Protein AF-A0A1D5RM84-F1 (afdb_monomer_lite)

Radius of gyration: 29.1 Å; chains: 1; bounding box: 31×74×91 Å

Structure (mmCIF, N/CA/C/O backbone):
data_AF-A0A1D5RM84-F1
#
_entry.id   AF-A0A1D5RM84-F1
#
loop_
_atom_site.group_PDB
_atom_site.id
_atom_site.type_symbol
_atom_site.label_atom_id
_atom_site.label_alt_id
_atom_site.label_comp_id
_atom_site.label_asym_id
_atom_site.label_entity_id
_atom_site.label_seq_id
_atom_site.pdbx_PDB_ins_code
_atom_site.Cartn_x
_atom_site.Cartn_y
_atom_site.Cartn_z
_atom_site.occupancy
_atom_site.B_iso_or_equiv
_atom_site.auth_seq_id
_atom_site.auth_comp_id
_atom_site.auth_asym_id
_atom_site.auth_atom_id
_atom_site.pdbx_PDB_model_num
ATOM 1 N N . MET A 1 1 ? -16.532 11.881 -11.257 1.00 38.19 1 MET A N 1
ATOM 2 C CA . MET A 1 1 ? -15.900 13.173 -10.901 1.00 38.19 1 MET A CA 1
ATOM 3 C C . MET A 1 1 ? -14.948 12.870 -9.754 1.00 38.19 1 MET A C 1
ATOM 5 O O . MET A 1 1 ? -15.367 12.900 -8.611 1.00 38.19 1 MET A O 1
ATOM 9 N N . ASP A 1 2 ? -13.699 12.511 -10.060 1.00 49.72 2 ASP A N 1
ATOM 10 C CA . ASP A 1 2 ? -12.721 11.986 -9.082 1.00 49.72 2 ASP A CA 1
ATOM 11 C C . ASP A 1 2 ? -11.595 12.985 -8.757 1.00 49.72 2 ASP A C 1
ATOM 13 O O . ASP A 1 2 ? -10.610 12.645 -8.110 1.00 49.72 2 ASP A O 1
ATOM 17 N N . PHE A 1 3 ? -11.736 14.231 -9.219 1.00 49.56 3 PHE A N 1
ATOM 18 C CA . PHE A 1 3 ? -10.686 15.253 -9.198 1.00 49.56 3 PHE A CA 1
ATOM 19 C C . PHE A 1 3 ? -10.450 15.890 -7.814 1.00 49.56 3 PHE A C 1
ATOM 21 O O . PHE A 1 3 ? -9.439 16.556 -7.621 1.00 49.56 3 PHE A O 1
ATOM 28 N N . LEU A 1 4 ? -11.347 15.683 -6.840 1.00 54.59 4 LEU A N 1
ATOM 29 C CA . LEU A 1 4 ? -11.238 16.289 -5.501 1.00 54.59 4 LEU A CA 1
ATOM 30 C C . LEU A 1 4 ? -10.645 15.373 -4.427 1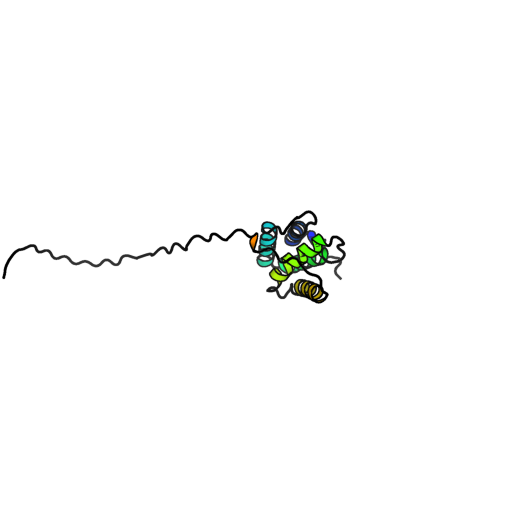.00 54.59 4 LEU A C 1
ATOM 32 O O . LEU A 1 4 ? -10.339 15.851 -3.338 1.00 54.59 4 LEU A O 1
ATOM 36 N N . LEU A 1 5 ? -10.450 14.080 -4.700 1.00 64.81 5 LEU A N 1
ATOM 37 C CA . LEU A 1 5 ? -9.702 13.248 -3.764 1.00 64.81 5 LEU A CA 1
ATOM 38 C C . LEU A 1 5 ? -8.214 13.494 -4.011 1.00 64.81 5 LEU A C 1
ATOM 40 O O . LEU A 1 5 ? -7.690 13.073 -5.043 1.00 64.81 5 LEU A O 1
ATOM 44 N N . GLY A 1 6 ? -7.565 14.197 -3.081 1.00 81.88 6 GLY A N 1
ATOM 45 C CA . GLY A 1 6 ? -6.138 14.522 -3.111 1.00 81.88 6 GLY A CA 1
ATOM 46 C C . GLY A 1 6 ? -5.217 13.310 -3.307 1.00 81.88 6 GLY A C 1
ATOM 47 O O . GLY A 1 6 ? -5.656 12.171 -3.493 1.00 81.88 6 GLY A O 1
ATOM 48 N N . ASN A 1 7 ? -3.904 13.557 -3.299 1.00 89.69 7 ASN A N 1
ATOM 49 C CA . ASN A 1 7 ? -2.906 12.511 -3.526 1.00 89.69 7 ASN A CA 1
ATOM 50 C C . ASN A 1 7 ? -3.176 11.285 -2.617 1.00 89.69 7 ASN A C 1
ATOM 52 O O . ASN A 1 7 ? -3.165 11.445 -1.400 1.00 89.69 7 ASN A O 1
ATOM 56 N N . PRO A 1 8 ? -3.385 10.070 -3.168 1.00 91.12 8 PRO A N 1
ATOM 57 C CA . PRO A 1 8 ? -3.634 8.866 -2.371 1.00 91.12 8 PRO A CA 1
ATOM 58 C C . PRO A 1 8 ? -2.559 8.543 -1.329 1.00 91.12 8 PRO A C 1
ATOM 60 O O . PRO A 1 8 ? -2.869 7.914 -0.329 1.00 91.12 8 PRO A O 1
ATOM 63 N N . PHE A 1 9 ? -1.318 8.999 -1.527 1.00 94.12 9 PHE A N 1
ATOM 64 C CA . PHE A 1 9 ? -0.244 8.855 -0.538 1.00 94.12 9 PHE A CA 1
ATOM 65 C C . PHE A 1 9 ? -0.233 9.953 0.536 1.00 94.12 9 PHE A C 1
ATOM 67 O O . PHE A 1 9 ? 0.655 9.977 1.372 1.00 94.12 9 PHE A O 1
ATOM 74 N N . SER A 1 10 ? -1.201 10.873 0.545 1.00 94.06 10 SER A N 1
ATOM 75 C CA . SER A 1 10 ? -1.324 11.888 1.598 1.00 94.06 10 SER A CA 1
ATOM 76 C C . SER A 1 10 ? -2.146 11.420 2.801 1.00 94.06 10 SER A C 1
ATOM 78 O O . SER A 1 10 ? -2.001 12.011 3.870 1.00 94.06 10 SER A O 1
ATOM 80 N N . SER A 1 11 ? -2.971 10.375 2.665 1.00 94.56 11 SER A N 1
ATOM 81 C CA . SER A 1 11 ? -3.710 9.801 3.798 1.00 94.56 11 SER A CA 1
ATOM 82 C C . SER A 1 11 ? -2.763 9.098 4.784 1.00 94.56 11 SER A C 1
ATOM 84 O O . SER A 1 11 ? -1.669 8.687 4.383 1.00 94.56 11 SER A O 1
ATOM 86 N N . PRO A 1 12 ? -3.153 8.916 6.062 1.00 94.62 12 PRO A N 1
ATOM 87 C CA . PRO A 1 12 ? -2.319 8.222 7.046 1.00 94.62 12 PRO A CA 1
ATOM 88 C C . PRO A 1 12 ? -1.891 6.824 6.581 1.00 94.62 12 PRO A C 1
ATOM 90 O O . PRO A 1 12 ? -0.701 6.511 6.573 1.00 94.62 12 PRO A O 1
ATOM 93 N N . VAL A 1 13 ? -2.842 6.014 6.102 1.00 94.50 13 VAL A N 1
ATOM 94 C CA . VAL A 1 13 ? -2.559 4.674 5.566 1.00 94.50 13 VAL A CA 1
ATOM 95 C C . VAL A 1 13 ? -1.766 4.735 4.257 1.00 94.50 13 VAL A C 1
ATOM 97 O O . VAL A 1 13 ? -0.866 3.929 4.035 1.00 94.50 13 VAL A O 1
ATOM 100 N N . GLY A 1 14 ? -2.032 5.733 3.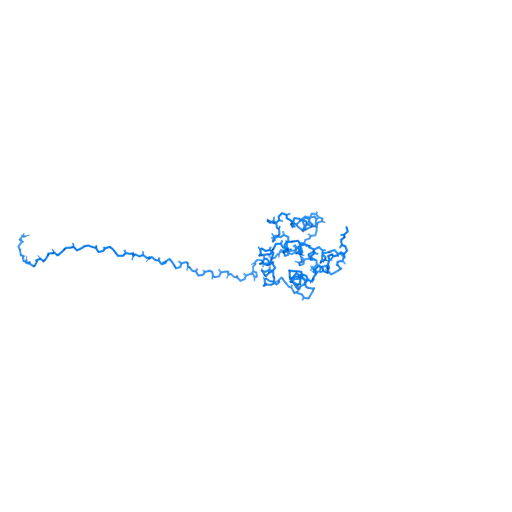410 1.00 94.50 14 GLY A N 1
ATOM 101 C CA . GLY A 1 14 ? -1.350 5.916 2.133 1.00 94.50 14 GLY A CA 1
ATOM 102 C C . GLY A 1 14 ? 0.138 6.215 2.288 1.00 94.50 14 GLY A C 1
ATOM 103 O O . GLY A 1 14 ? 0.945 5.643 1.560 1.00 94.50 14 GLY A O 1
ATOM 104 N N . GLN A 1 15 ? 0.516 7.040 3.269 1.00 95.81 15 GLN A N 1
ATOM 105 C CA . GLN A 1 15 ? 1.923 7.319 3.587 1.00 95.81 15 GLN A CA 1
ATOM 106 C C . GLN A 1 15 ? 2.663 6.062 4.058 1.00 95.81 15 GLN A C 1
ATOM 108 O O . GLN A 1 15 ? 3.843 5.875 3.758 1.00 95.81 15 GLN A O 1
ATOM 113 N N . ARG A 1 16 ? 1.982 5.192 4.813 1.00 95.44 16 ARG A N 1
ATOM 114 C CA . ARG A 1 16 ? 2.558 3.925 5.276 1.00 95.44 16 ARG A CA 1
ATOM 115 C C . ARG A 1 16 ? 2.713 2.934 4.134 1.00 95.44 16 ARG A C 1
ATOM 117 O O . ARG A 1 16 ? 3.787 2.363 3.998 1.00 95.44 16 ARG A O 1
ATOM 124 N N . ILE A 1 17 ? 1.710 2.819 3.263 1.00 93.88 17 ILE A N 1
ATOM 125 C CA . ILE A 1 17 ? 1.784 2.006 2.042 1.00 93.88 17 ILE A CA 1
ATOM 126 C C . ILE A 1 17 ? 2.916 2.488 1.137 1.00 93.88 17 ILE A C 1
ATOM 128 O O . ILE A 1 17 ? 3.657 1.662 0.611 1.00 93.88 17 ILE A O 1
ATOM 132 N N . GLU A 1 18 ? 3.084 3.805 0.968 1.00 94.19 18 GLU A N 1
ATOM 133 C CA . GLU A 1 18 ? 4.160 4.364 0.147 1.00 94.19 18 GLU A CA 1
ATOM 134 C C . GLU A 1 18 ? 5.532 3.882 0.638 1.00 94.19 18 GLU A C 1
ATOM 136 O O . GLU A 1 18 ? 6.320 3.395 -0.170 1.00 94.19 18 GLU A O 1
ATOM 141 N N . LYS A 1 19 ? 5.765 3.918 1.956 1.00 94.50 19 LYS A N 1
ATOM 142 C CA . LYS A 1 19 ? 7.005 3.443 2.589 1.00 94.50 19 LYS A CA 1
ATOM 143 C C . LYS A 1 19 ? 7.161 1.923 2.541 1.00 94.50 19 LYS A C 1
ATOM 145 O O . LYS A 1 19 ? 8.234 1.447 2.205 1.00 94.50 19 LYS A O 1
ATOM 150 N N . ALA A 1 20 ? 6.101 1.169 2.839 1.00 90.94 20 ALA A N 1
ATOM 151 C CA . ALA A 1 20 ? 6.117 -0.299 2.884 1.00 90.94 20 ALA A CA 1
ATOM 152 C C . ALA A 1 20 ? 6.341 -0.948 1.508 1.00 90.94 20 ALA A C 1
ATOM 154 O O . ALA A 1 20 ? 6.639 -2.132 1.404 1.00 90.94 20 ALA A O 1
ATOM 155 N N . THR A 1 21 ? 6.171 -0.168 0.441 1.00 90.75 21 THR A N 1
ATOM 156 C CA . THR A 1 21 ? 6.340 -0.603 -0.950 1.00 90.75 21 THR A CA 1
ATOM 157 C C . THR A 1 21 ? 7.412 0.214 -1.667 1.00 90.75 21 THR A C 1
ATOM 159 O O . THR A 1 21 ? 7.370 0.343 -2.889 1.00 90.75 21 THR A O 1
ATOM 162 N N . ASP A 1 22 ? 8.342 0.813 -0.920 1.00 91.00 22 ASP A N 1
ATOM 163 C CA . ASP A 1 22 ? 9.453 1.571 -1.486 1.00 91.00 22 ASP A CA 1
ATOM 164 C C . ASP A 1 22 ? 10.419 0.653 -2.250 1.00 91.00 22 ASP A C 1
ATOM 166 O O . ASP A 1 22 ? 10.761 -0.444 -1.804 1.00 91.00 22 ASP A O 1
ATOM 170 N N . GLY A 1 23 ? 10.877 1.108 -3.417 1.00 87.06 23 GLY A N 1
ATOM 171 C CA . GLY A 1 23 ? 11.708 0.305 -4.312 1.00 87.06 23 GLY A CA 1
ATOM 172 C C . GLY A 1 23 ? 13.110 -0.001 -3.779 1.00 87.06 23 GLY A C 1
ATOM 173 O O . GLY A 1 23 ? 13.804 -0.823 -4.373 1.00 87.06 23 GLY A O 1
ATOM 174 N N . SER A 1 24 ? 13.542 0.651 -2.697 1.00 88.75 24 SER A N 1
ATOM 175 C CA . SER A 1 24 ? 14.825 0.388 -2.036 1.00 88.75 24 SER A CA 1
ATOM 176 C C . SER A 1 24 ? 14.761 -0.716 -0.977 1.00 88.75 24 SER A C 1
ATOM 178 O O . SER A 1 24 ? 15.812 -1.173 -0.519 1.00 88.75 24 SER A O 1
ATOM 180 N N . LEU A 1 25 ? 13.561 -1.173 -0.600 1.00 83.69 25 LEU A N 1
ATOM 181 C CA . LEU A 1 25 ? 13.394 -2.263 0.357 1.00 83.69 25 LEU A CA 1
ATOM 182 C C . LEU A 1 25 ? 13.918 -3.575 -0.227 1.00 83.69 25 LEU A C 1
ATOM 184 O O . LEU A 1 25 ? 13.588 -3.941 -1.351 1.00 83.69 25 LEU A O 1
ATOM 188 N N . GLN A 1 26 ? 14.712 -4.316 0.544 1.00 81.38 26 GLN A N 1
ATOM 189 C CA . GLN A 1 26 ? 15.159 -5.652 0.133 1.00 81.38 26 GLN A CA 1
ATOM 190 C C . GLN A 1 26 ? 14.068 -6.710 0.334 1.00 81.38 26 GLN A C 1
ATOM 192 O O . GLN A 1 26 ? 14.018 -7.690 -0.405 1.00 81.38 26 GLN A O 1
ATOM 197 N N . SER A 1 27 ? 13.201 -6.502 1.323 1.00 78.75 27 SER A N 1
ATOM 198 C CA . SER A 1 27 ? 12.126 -7.406 1.722 1.00 78.75 27 SER A CA 1
ATOM 199 C C . SER A 1 27 ? 10.995 -6.628 2.404 1.00 78.75 27 SER A C 1
ATOM 201 O O . SER A 1 27 ? 11.076 -5.412 2.581 1.00 78.75 27 SER A O 1
ATOM 203 N N . GLU A 1 28 ? 9.923 -7.331 2.753 1.00 81.44 28 GLU A N 1
ATOM 204 C CA . GLU A 1 28 ? 8.731 -6.780 3.398 1.00 81.44 28 GLU A CA 1
ATOM 205 C C . GLU A 1 28 ? 9.055 -6.182 4.779 1.00 81.44 28 GLU A C 1
ATOM 207 O O . GLU A 1 28 ? 9.681 -6.825 5.626 1.00 81.44 28 GLU A O 1
ATOM 212 N N . ASP A 1 29 ? 8.587 -4.957 5.034 1.00 85.88 29 ASP A N 1
ATOM 213 C CA . ASP A 1 29 ? 8.654 -4.343 6.361 1.00 85.88 29 ASP A CA 1
ATOM 214 C C . ASP A 1 29 ? 7.403 -4.721 7.165 1.00 85.88 29 ASP A C 1
ATOM 216 O O . ASP A 1 29 ? 6.345 -4.095 7.061 1.00 85.88 29 ASP A O 1
ATOM 220 N N . TRP A 1 30 ? 7.527 -5.765 7.987 1.00 86.56 30 TRP A N 1
ATOM 221 C CA . TRP A 1 30 ? 6.433 -6.246 8.830 1.00 86.56 30 TRP A CA 1
ATOM 222 C C . TRP A 1 30 ? 5.934 -5.208 9.832 1.00 86.56 30 TRP A C 1
ATOM 224 O O . TRP A 1 30 ? 4.749 -5.211 10.152 1.00 86.56 30 TRP A O 1
ATOM 234 N N . ALA A 1 31 ? 6.790 -4.304 10.311 1.00 89.19 31 ALA A N 1
ATOM 235 C CA . ALA A 1 31 ? 6.359 -3.272 11.246 1.00 89.19 31 ALA A CA 1
ATOM 236 C C . ALA A 1 31 ? 5.431 -2.269 10.549 1.00 89.19 31 ALA A C 1
ATOM 238 O O . ALA A 1 31 ? 4.358 -1.959 11.068 1.00 89.19 31 ALA A O 1
ATOM 239 N N . LEU A 1 32 ? 5.797 -1.820 9.343 1.00 90.81 32 LEU A N 1
ATOM 240 C CA . LEU A 1 32 ? 4.923 -0.970 8.532 1.00 90.81 32 LEU A CA 1
ATOM 241 C C . LEU A 1 32 ? 3.651 -1.704 8.099 1.00 90.81 32 LEU A C 1
ATOM 243 O O . LEU A 1 32 ? 2.574 -1.108 8.129 1.00 90.81 32 LEU A O 1
ATOM 247 N N . ASN A 1 33 ? 3.758 -2.982 7.731 1.00 88.38 33 ASN A N 1
ATOM 248 C CA . ASN A 1 33 ? 2.604 -3.776 7.320 1.00 88.38 33 ASN A CA 1
ATOM 249 C C . ASN A 1 33 ? 1.587 -3.940 8.460 1.00 88.38 33 ASN A C 1
ATOM 251 O O . ASN A 1 33 ? 0.390 -3.772 8.230 1.00 88.38 33 ASN A O 1
ATOM 255 N N . MET A 1 34 ? 2.049 -4.198 9.688 1.00 90.25 34 MET A N 1
ATOM 256 C CA . MET A 1 34 ? 1.175 -4.281 10.863 1.00 90.25 34 MET A CA 1
ATOM 257 C C . MET A 1 34 ? 0.495 -2.945 11.162 1.00 90.25 34 MET A C 1
ATOM 259 O O . MET A 1 34 ? -0.714 -2.914 11.364 1.00 90.25 34 MET A O 1
ATOM 263 N N . GLU A 1 35 ? 1.228 -1.834 11.088 1.00 92.12 35 GLU A N 1
ATOM 264 C CA . GLU A 1 35 ? 0.633 -0.515 11.314 1.00 92.12 35 GLU A CA 1
ATOM 265 C C . GLU A 1 35 ? -0.441 -0.170 10.269 1.00 92.12 35 GLU A C 1
ATOM 267 O O . GLU A 1 35 ? -1.463 0.435 10.585 1.00 92.12 35 GLU A O 1
ATOM 272 N N . ILE A 1 36 ? -0.246 -0.567 9.010 1.00 92.06 36 ILE A N 1
ATOM 273 C CA . ILE A 1 36 ? -1.267 -0.394 7.971 1.00 92.06 36 ILE A CA 1
ATOM 274 C C . ILE A 1 36 ? -2.521 -1.206 8.308 1.00 92.06 36 ILE A C 1
ATOM 276 O O . ILE A 1 36 ? -3.623 -0.676 8.172 1.00 92.06 36 ILE A O 1
ATOM 280 N N . CYS A 1 37 ? -2.373 -2.455 8.761 1.00 89.12 37 CYS A N 1
ATOM 281 C CA . CYS A 1 37 ? -3.501 -3.271 9.210 1.00 89.12 37 CYS A CA 1
ATOM 282 C C . CYS A 1 37 ? -4.255 -2.604 10.366 1.00 89.12 37 CYS A C 1
ATOM 284 O O . CYS A 1 37 ? -5.484 -2.560 10.331 1.00 89.12 37 CYS A O 1
ATOM 286 N N . ASP A 1 38 ? -3.541 -2.041 11.340 1.00 91.12 38 ASP A N 1
ATOM 287 C CA . ASP A 1 38 ? -4.151 -1.318 12.459 1.00 91.12 38 ASP A CA 1
ATOM 288 C C . ASP A 1 38 ? -4.951 -0.110 11.949 1.00 91.12 38 ASP A C 1
ATOM 290 O O . ASP A 1 38 ? -6.139 0.008 12.239 1.00 91.12 38 ASP A O 1
ATOM 294 N N . ILE A 1 39 ? -4.373 0.724 11.074 1.00 92.25 39 ILE A N 1
ATOM 295 C CA . ILE A 1 39 ? -5.081 1.887 10.509 1.00 92.25 39 ILE A CA 1
ATOM 296 C C . ILE A 1 39 ? -6.327 1.461 9.715 1.00 92.25 39 ILE A C 1
ATOM 298 O O . ILE A 1 39 ? -7.371 2.109 9.811 1.00 92.25 39 ILE A O 1
ATOM 302 N N . ILE A 1 40 ? -6.238 0.389 8.923 1.00 89.62 40 ILE A N 1
ATOM 303 C CA . ILE A 1 40 ? -7.371 -0.128 8.138 1.00 89.62 40 ILE A CA 1
ATOM 304 C C . ILE A 1 40 ? -8.494 -0.624 9.051 1.00 89.62 40 ILE A C 1
ATOM 306 O O . ILE A 1 40 ? -9.662 -0.406 8.738 1.00 89.62 40 ILE A O 1
ATOM 310 N N . ASN A 1 41 ? -8.155 -1.277 10.161 1.00 88.19 41 ASN A N 1
ATOM 311 C CA . ASN A 1 41 ? -9.135 -1.857 11.076 1.00 88.19 41 ASN A CA 1
ATOM 312 C C . ASN A 1 41 ? -9.714 -0.837 12.070 1.00 88.19 41 ASN A C 1
ATOM 314 O O . ASN A 1 41 ? -10.844 -1.008 12.525 1.00 88.19 41 ASN A O 1
ATOM 318 N N . GLU A 1 42 ? -8.965 0.211 12.418 1.00 92.06 42 GLU A N 1
ATOM 319 C CA . GLU A 1 42 ? -9.366 1.210 13.418 1.00 92.06 42 GLU A CA 1
ATOM 320 C C . GLU A 1 42 ? -10.095 2.421 12.825 1.00 92.06 42 GLU A C 1
ATOM 322 O O . GLU A 1 42 ? -10.786 3.140 13.551 1.00 92.06 42 GLU A O 1
ATOM 327 N N . THR A 1 43 ? -9.953 2.675 11.521 1.00 89.81 43 THR A N 1
ATOM 328 C CA . THR A 1 43 ? -10.511 3.874 10.882 1.00 89.81 43 THR A CA 1
ATOM 329 C C . THR A 1 43 ? -11.552 3.536 9.820 1.00 89.81 43 THR A C 1
ATOM 331 O O . THR A 1 43 ? -11.369 2.636 9.007 1.00 89.81 43 THR A O 1
ATOM 334 N N . GLU A 1 44 ? -12.641 4.309 9.780 1.00 89.31 44 GLU A N 1
ATOM 335 C CA . GLU A 1 44 ? -13.729 4.109 8.809 1.00 89.31 44 GLU A CA 1
ATOM 336 C C . GLU A 1 44 ? -13.275 4.336 7.355 1.00 89.31 44 GLU A C 1
ATOM 338 O O . GLU A 1 44 ? -13.686 3.617 6.444 1.00 89.31 44 GLU A O 1
ATOM 343 N N . GLU A 1 45 ? -12.388 5.309 7.127 1.00 90.12 45 GLU A N 1
ATOM 344 C CA . GLU A 1 45 ? -11.855 5.619 5.791 1.00 90.12 45 GLU A CA 1
ATOM 345 C C . GLU A 1 45 ? -10.626 4.773 5.414 1.00 90.12 45 GLU A C 1
ATOM 347 O O . GLU A 1 45 ? -10.239 4.733 4.243 1.00 90.12 45 GLU A O 1
ATOM 352 N N . GLY A 1 46 ? -10.033 4.055 6.376 1.00 90.69 46 GLY A N 1
ATOM 353 C CA . GLY A 1 46 ? -8.819 3.255 6.207 1.00 90.69 46 GLY A CA 1
ATOM 354 C C . GLY A 1 46 ? -8.867 2.299 5.014 1.00 90.69 46 GLY A C 1
ATOM 355 O O . GLY A 1 46 ? -7.978 2.373 4.162 1.00 90.69 46 GLY A O 1
ATOM 356 N N . PRO A 1 47 ? -9.910 1.457 4.868 1.00 89.00 47 PRO A N 1
ATOM 357 C CA . PRO A 1 47 ? -10.043 0.563 3.720 1.00 89.00 47 PRO A CA 1
ATOM 358 C C . PRO A 1 47 ? -10.075 1.312 2.377 1.00 89.00 47 PRO A C 1
ATOM 360 O O . PRO A 1 47 ? -9.342 0.971 1.444 1.00 89.00 47 PRO A O 1
ATOM 363 N N . LYS A 1 48 ? -10.878 2.377 2.261 1.00 88.44 48 LYS A N 1
ATOM 364 C CA . LYS A 1 48 ? -11.012 3.137 1.005 1.00 88.44 48 LYS A CA 1
ATOM 365 C C . LYS A 1 48 ? -9.705 3.830 0.627 1.00 88.44 48 LYS A C 1
ATOM 367 O O . LYS A 1 48 ? -9.299 3.790 -0.538 1.00 88.44 48 LYS A O 1
ATOM 372 N N . ASP A 1 49 ? -9.033 4.440 1.596 1.00 91.81 49 ASP A N 1
ATOM 373 C CA . ASP A 1 49 ? -7.763 5.122 1.374 1.00 91.81 49 ASP A CA 1
ATOM 374 C C . ASP A 1 49 ? -6.631 4.141 1.052 1.00 91.81 49 ASP A C 1
ATOM 376 O O . ASP A 1 49 ? -5.841 4.400 0.138 1.00 91.81 49 ASP A O 1
ATOM 380 N N . ALA A 1 50 ? -6.595 2.982 1.718 1.00 91.00 50 ALA A N 1
ATOM 381 C CA . ALA A 1 50 ? -5.640 1.918 1.430 1.00 91.00 50 ALA A CA 1
ATOM 382 C C . ALA A 1 50 ? -5.783 1.425 -0.012 1.00 91.00 50 ALA A C 1
ATOM 384 O O . ALA A 1 50 ? -4.796 1.350 -0.747 1.00 91.00 50 ALA A O 1
ATOM 385 N N . PHE A 1 51 ? -7.018 1.186 -0.464 1.00 88.31 51 PHE A N 1
ATOM 386 C CA . PHE A 1 51 ? -7.280 0.803 -1.848 1.00 88.31 51 PHE A CA 1
ATOM 387 C C . PHE A 1 51 ? -6.762 1.845 -2.840 1.00 88.31 51 PHE A C 1
ATOM 389 O O . PHE A 1 51 ? -6.101 1.501 -3.821 1.00 88.31 51 PHE A O 1
ATOM 396 N N . ARG A 1 52 ? -7.034 3.133 -2.597 1.00 89.44 52 ARG A N 1
ATOM 397 C CA . ARG A 1 52 ? -6.576 4.219 -3.477 1.00 89.44 52 ARG A CA 1
ATOM 398 C C . ARG A 1 52 ? -5.051 4.282 -3.551 1.00 89.44 52 ARG A C 1
ATOM 400 O O . ARG A 1 52 ? -4.514 4.478 -4.643 1.00 89.44 52 ARG A O 1
ATOM 407 N N . ALA A 1 53 ? -4.365 4.113 -2.422 1.00 92.06 53 ALA A N 1
ATOM 408 C CA . ALA A 1 53 ? -2.909 4.121 -2.349 1.00 92.06 53 ALA A CA 1
ATOM 409 C C . ALA A 1 53 ? -2.291 2.901 -3.051 1.00 92.06 53 ALA A C 1
ATOM 411 O O . ALA A 1 53 ? -1.430 3.070 -3.914 1.00 92.06 53 ALA A O 1
ATOM 412 N N . VAL A 1 54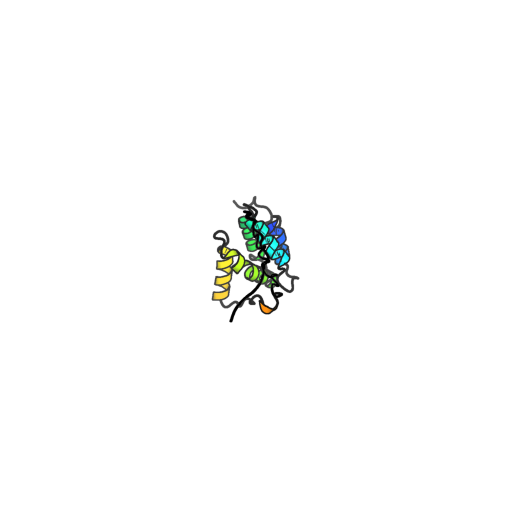 ? -2.786 1.688 -2.780 1.00 90.00 54 VAL A N 1
ATOM 413 C CA . VAL A 1 54 ? -2.325 0.454 -3.444 1.00 90.00 54 VAL A CA 1
ATOM 414 C C . VAL A 1 54 ? -2.590 0.508 -4.947 1.00 90.00 54 VAL A C 1
ATOM 416 O O . VAL A 1 54 ? -1.698 0.243 -5.752 1.00 90.00 54 VAL A O 1
ATOM 419 N N . LYS A 1 55 ? -3.783 0.950 -5.359 1.00 86.94 55 LYS A N 1
ATOM 420 C CA . LYS A 1 55 ? -4.114 1.154 -6.773 1.00 86.94 55 LYS A CA 1
ATOM 421 C C . LYS A 1 55 ? -3.148 2.133 -7.436 1.00 86.94 55 LYS A C 1
ATOM 423 O O . LYS A 1 55 ? -2.680 1.859 -8.538 1.00 86.94 55 LYS A O 1
ATOM 428 N N . LYS A 1 56 ? -2.823 3.250 -6.775 1.00 89.75 56 LYS A N 1
ATOM 429 C CA . LYS A 1 56 ? -1.835 4.214 -7.274 1.00 89.75 56 LYS A CA 1
ATOM 430 C C . LYS A 1 56 ? -0.436 3.604 -7.381 1.00 89.75 56 LYS A C 1
ATOM 432 O O . LYS A 1 56 ? 0.252 3.878 -8.358 1.00 89.75 56 LYS A O 1
ATOM 437 N N . ARG A 1 57 ? -0.030 2.774 -6.417 1.00 91.12 57 ARG A N 1
ATOM 438 C CA . ARG A 1 57 ? 1.271 2.094 -6.435 1.00 91.12 57 ARG A CA 1
ATOM 439 C C . ARG A 1 57 ? 1.400 1.107 -7.596 1.00 91.12 57 ARG A C 1
ATOM 441 O O . ARG A 1 57 ? 2.482 0.986 -8.158 1.00 91.12 57 ARG A O 1
ATOM 448 N N . ILE A 1 58 ? 0.316 0.423 -7.956 1.00 87.38 58 ILE A N 1
ATOM 449 C CA . ILE A 1 58 ? 0.306 -0.584 -9.027 1.00 87.38 58 ILE A CA 1
ATOM 450 C C . ILE A 1 58 ? 0.145 0.072 -10.406 1.00 87.38 58 ILE A C 1
ATOM 452 O O . ILE A 1 58 ? 0.824 -0.290 -11.367 1.00 87.38 58 ILE A O 1
ATOM 456 N N . MET A 1 59 ? -0.773 1.031 -10.542 1.00 84.25 59 MET A N 1
ATOM 457 C CA . MET A 1 59 ? -1.138 1.585 -11.845 1.00 84.25 59 MET A CA 1
ATOM 458 C C . MET A 1 59 ? -0.090 2.567 -12.374 1.00 84.25 59 MET A C 1
ATOM 460 O O . MET A 1 59 ? 0.083 3.660 -11.846 1.00 84.25 59 MET A O 1
ATOM 464 N N . GLY A 1 60 ? 0.550 2.209 -13.490 1.00 76.12 60 GLY A N 1
ATOM 465 C CA . GLY A 1 60 ? 1.499 3.083 -14.191 1.00 76.12 60 GLY A CA 1
ATOM 466 C C . GLY A 1 60 ? 2.893 3.135 -13.564 1.00 76.12 60 GLY A C 1
ATOM 467 O O . GLY A 1 60 ? 3.759 3.847 -14.076 1.00 76.12 60 GLY A O 1
ATOM 468 N N . ASN A 1 61 ? 3.127 2.362 -12.502 1.00 83.56 61 ASN A N 1
ATOM 469 C CA . ASN A 1 61 ? 4.440 2.218 -11.903 1.00 83.56 61 ASN A CA 1
ATOM 470 C C . ASN A 1 61 ? 5.314 1.287 -12.750 1.00 83.56 61 ASN A C 1
ATOM 472 O O . ASN A 1 61 ? 4.943 0.151 -13.038 1.00 83.56 61 ASN A O 1
ATOM 476 N N . LYS A 1 62 ? 6.472 1.794 -13.179 1.00 85.81 62 LYS A N 1
ATOM 477 C CA . LYS A 1 62 ? 7.445 1.043 -13.987 1.00 85.81 62 LYS A CA 1
ATOM 478 C C . LYS A 1 62 ? 8.467 0.298 -13.131 1.00 85.81 62 LYS A C 1
ATOM 480 O O . LYS A 1 62 ? 9.246 -0.484 -13.671 1.00 85.81 62 LYS A O 1
ATOM 485 N N . ASN A 1 63 ? 8.482 0.547 -11.822 1.00 86.50 63 ASN A N 1
ATOM 486 C CA . ASN A 1 63 ? 9.302 -0.194 -10.886 1.00 86.50 63 ASN A CA 1
ATOM 487 C C . ASN A 1 63 ? 8.584 -1.496 -10.509 1.00 86.50 63 ASN A C 1
ATOM 489 O O . ASN A 1 63 ? 7.726 -1.523 -9.628 1.00 86.50 63 ASN A O 1
ATOM 493 N N . PHE A 1 64 ? 8.928 -2.580 -11.206 1.00 84.75 64 PHE A N 1
ATOM 494 C CA . PHE A 1 64 ? 8.322 -3.893 -10.976 1.00 84.75 64 PHE A CA 1
ATOM 495 C C . PHE A 1 64 ? 8.521 -4.396 -9.546 1.00 84.75 64 PHE A C 1
ATOM 497 O O . PHE A 1 64 ? 7.639 -5.074 -9.035 1.00 84.75 64 PHE A O 1
ATOM 504 N N . HIS A 1 65 ? 9.624 -4.030 -8.888 1.00 84.19 65 HIS A N 1
ATOM 505 C CA . HIS A 1 65 ? 9.888 -4.430 -7.507 1.00 84.19 65 HIS A CA 1
ATOM 506 C C . HIS A 1 65 ? 8.837 -3.873 -6.543 1.00 84.19 65 HIS A C 1
ATOM 508 O O . HIS A 1 65 ? 8.242 -4.618 -5.772 1.00 84.19 65 HIS A O 1
ATOM 514 N N . GLU A 1 66 ? 8.513 -2.586 -6.667 1.00 85.94 66 GLU A N 1
ATOM 515 C CA . GLU A 1 66 ? 7.469 -1.947 -5.858 1.00 85.94 66 GLU A CA 1
ATOM 516 C C . GLU A 1 66 ? 6.083 -2.552 -6.119 1.00 85.94 66 GLU A C 1
ATOM 518 O O . GLU A 1 66 ? 5.287 -2.744 -5.199 1.00 85.94 66 GLU A O 1
ATOM 523 N N . VAL A 1 67 ? 5.789 -2.863 -7.387 1.00 85.06 67 VAL A N 1
ATOM 524 C CA . VAL A 1 67 ? 4.526 -3.501 -7.782 1.00 85.06 67 VAL A CA 1
ATOM 525 C C . VAL A 1 67 ? 4.430 -4.914 -7.207 1.00 85.06 67 VAL A C 1
ATOM 527 O O . VAL A 1 67 ? 3.368 -5.287 -6.710 1.00 85.06 67 VAL A O 1
ATOM 530 N N . MET A 1 68 ? 5.517 -5.689 -7.240 1.00 84.25 68 MET A N 1
ATOM 531 C CA . MET A 1 68 ? 5.548 -7.025 -6.646 1.00 84.25 68 MET A CA 1
ATOM 532 C C . MET A 1 68 ? 5.400 -6.971 -5.129 1.00 84.25 68 MET A C 1
ATOM 534 O O . MET A 1 68 ? 4.540 -7.670 -4.608 1.00 84.25 68 MET A O 1
ATOM 538 N N . LEU A 1 69 ? 6.160 -6.116 -4.435 1.00 83.81 69 LEU A N 1
ATOM 539 C CA . LEU A 1 69 ? 6.042 -5.930 -2.983 1.00 83.81 69 LEU A CA 1
ATOM 540 C C . LEU A 1 69 ? 4.600 -5.600 -2.582 1.00 83.81 69 LEU A C 1
ATOM 542 O O . LEU A 1 69 ? 4.064 -6.203 -1.653 1.00 83.81 69 LEU A O 1
ATOM 546 N N . ALA A 1 70 ? 3.945 -4.696 -3.319 1.00 84.50 70 ALA A N 1
ATOM 547 C CA . ALA A 1 70 ? 2.552 -4.345 -3.073 1.00 84.50 70 ALA A CA 1
ATOM 548 C C . ALA A 1 70 ? 1.598 -5.531 -3.306 1.00 84.50 70 ALA A C 1
ATOM 550 O O . ALA A 1 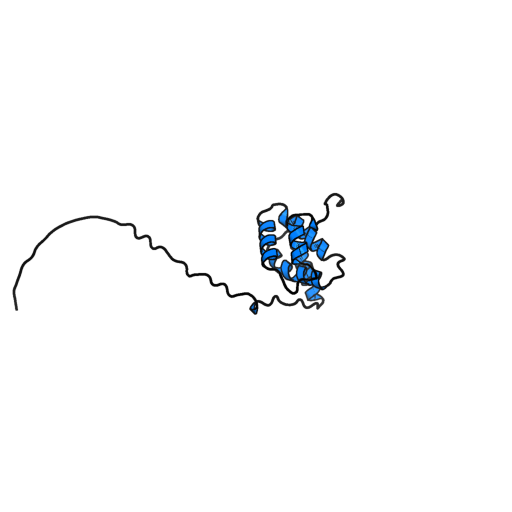70 ? 0.722 -5.812 -2.494 1.00 84.50 70 ALA A O 1
ATOM 551 N N . LEU A 1 71 ? 1.735 -6.241 -4.421 1.00 85.75 71 LEU A N 1
ATOM 552 C CA . LEU A 1 71 ? 0.832 -7.345 -4.732 1.00 85.75 71 LEU A CA 1
ATOM 553 C C . LEU A 1 71 ? 1.015 -8.532 -3.778 1.00 85.75 71 LEU A C 1
ATOM 555 O O . LEU A 1 71 ? 0.015 -9.078 -3.322 1.00 85.75 71 LEU A O 1
ATOM 559 N N . THR A 1 72 ? 2.253 -8.891 -3.432 1.00 81.94 72 THR A N 1
ATOM 560 C CA . THR A 1 72 ? 2.548 -9.990 -2.502 1.00 81.94 72 THR A CA 1
ATOM 561 C C . THR A 1 72 ? 2.074 -9.670 -1.086 1.00 81.94 72 THR A C 1
ATOM 563 O O . THR A 1 72 ? 1.327 -10.455 -0.512 1.00 81.94 72 THR A O 1
ATOM 566 N N . SER A 1 73 ? 2.417 -8.492 -0.550 1.00 80.81 73 SER A N 1
ATOM 567 C CA . SER A 1 73 ? 2.087 -8.140 0.843 1.00 80.81 73 SER A CA 1
ATOM 568 C C . SER A 1 73 ? 0.578 -8.042 1.084 1.00 80.81 73 SER A C 1
ATOM 570 O O . SER A 1 73 ? 0.082 -8.389 2.154 1.00 80.81 73 SER A O 1
ATOM 572 N N . TRP A 1 74 ? -0.171 -7.547 0.094 1.00 82.50 74 TRP A N 1
ATOM 573 C CA . TRP A 1 74 ? -1.550 -7.107 0.308 1.00 82.50 74 TRP A CA 1
ATOM 574 C C . TRP A 1 74 ? -2.614 -8.043 -0.275 1.00 82.50 74 TRP A C 1
ATOM 576 O O . TRP A 1 74 ? -3.777 -7.943 0.114 1.00 82.50 74 TRP A O 1
ATOM 586 N N . ALA A 1 75 ? -2.262 -8.972 -1.172 1.00 80.94 75 ALA A N 1
ATOM 587 C CA . ALA A 1 75 ? -3.238 -9.909 -1.736 1.00 80.94 75 ALA A CA 1
ATOM 588 C C . ALA A 1 75 ? -3.855 -10.836 -0.674 1.00 80.94 75 ALA A C 1
ATOM 590 O O . ALA A 1 75 ? -5.060 -11.086 -0.707 1.00 80.94 75 ALA A O 1
ATOM 591 N N . ASP A 1 76 ? -3.061 -11.314 0.287 1.00 72.06 76 ASP A N 1
ATOM 592 C CA . ASP A 1 76 ? -3.573 -12.168 1.362 1.00 72.06 76 ASP A CA 1
ATOM 593 C C . ASP A 1 76 ? -4.207 -11.354 2.496 1.00 72.06 76 ASP A C 1
ATOM 595 O O . ASP A 1 76 ? -5.296 -11.704 2.956 1.00 72.06 76 ASP A O 1
ATOM 599 N N . ALA A 1 77 ? -3.595 -10.227 2.883 1.00 72.38 77 ALA A N 1
ATOM 600 C CA . ALA A 1 77 ? -4.102 -9.352 3.945 1.00 72.38 77 ALA A CA 1
ATOM 601 C C . ALA A 1 77 ? -5.521 -8.833 3.656 1.00 72.38 77 ALA A C 1
ATOM 603 O O . ALA A 1 77 ? -6.330 -8.653 4.564 1.00 72.38 77 ALA A O 1
ATOM 604 N N . PHE A 1 78 ? -5.847 -8.616 2.382 1.00 76.75 78 PHE A N 1
ATOM 605 C CA . PHE A 1 78 ? -7.135 -8.068 1.967 1.00 76.75 78 PHE A CA 1
ATOM 606 C C . PHE A 1 78 ? -8.161 -9.121 1.552 1.00 76.75 78 PHE A C 1
ATOM 608 O O . PHE A 1 78 ? -9.298 -8.765 1.239 1.00 76.75 78 PHE A O 1
ATOM 615 N N . ARG A 1 79 ? -7.817 -10.416 1.581 1.00 74.50 79 ARG A N 1
ATOM 616 C CA . ARG A 1 79 ? -8.737 -11.493 1.180 1.00 74.50 79 ARG A CA 1
ATOM 617 C C . ARG A 1 79 ? -10.013 -11.525 2.027 1.00 74.50 79 ARG A C 1
ATOM 619 O O . ARG A 1 79 ? -11.071 -11.875 1.510 1.00 74.50 79 ARG A O 1
ATOM 626 N N . SER A 1 80 ? -9.932 -11.157 3.304 1.00 73.19 80 SER A N 1
ATOM 627 C CA . SER A 1 80 ? -11.081 -11.107 4.217 1.00 73.19 80 SER A CA 1
ATOM 628 C C . SER A 1 80 ? -11.877 -9.800 4.155 1.00 73.19 80 SER A C 1
ATOM 630 O O . SER A 1 80 ? -12.902 -9.701 4.826 1.00 73.19 80 SER A O 1
ATOM 632 N N . SER A 1 81 ? -11.436 -8.816 3.367 1.00 73.94 81 SER A N 1
ATOM 633 C CA . SER A 1 81 ? -12.035 -7.480 3.298 1.00 73.94 81 SER A CA 1
ATOM 634 C C . SER A 1 81 ? -12.789 -7.301 1.972 1.00 73.94 81 SER A C 1
ATOM 636 O O . SER A 1 81 ? -12.153 -7.098 0.933 1.00 73.94 81 SER A O 1
ATOM 638 N N . PRO A 1 82 ? -14.140 -7.351 1.963 1.00 75.69 82 PRO A N 1
ATOM 639 C CA . PRO A 1 82 ? -14.942 -7.328 0.733 1.00 75.69 82 PRO A CA 1
ATOM 640 C C . PRO A 1 82 ? -14.666 -6.111 -0.161 1.00 75.69 82 PRO A C 1
ATOM 642 O O . PRO A 1 82 ? -14.616 -6.234 -1.388 1.00 75.69 82 PRO A O 1
ATOM 645 N N . ASP A 1 83 ? -14.404 -4.960 0.459 1.00 75.25 83 ASP A N 1
ATOM 646 C CA . ASP A 1 83 ? -14.136 -3.689 -0.222 1.00 75.25 83 ASP A CA 1
ATOM 647 C C . ASP A 1 83 ? -12.777 -3.653 -0.945 1.00 75.25 83 ASP A C 1
ATOM 649 O O . ASP A 1 83 ? -12.536 -2.781 -1.781 1.00 75.25 83 ASP A O 1
ATOM 653 N N . LEU A 1 84 ? -11.885 -4.610 -0.659 1.00 74.19 84 LEU A N 1
ATOM 654 C CA . LEU A 1 84 ? -10.503 -4.652 -1.153 1.00 74.19 84 LEU A CA 1
ATOM 655 C C . LEU A 1 84 ? -10.234 -5.809 -2.131 1.00 74.19 84 LEU A C 1
ATOM 657 O O . LEU A 1 84 ? -9.109 -5.984 -2.607 1.00 74.19 84 LEU A O 1
ATOM 661 N N . THR A 1 85 ? -11.274 -6.555 -2.507 1.00 79.69 85 THR A N 1
ATOM 662 C CA . THR A 1 85 ? -11.204 -7.711 -3.423 1.00 79.69 85 THR A CA 1
ATOM 663 C C . THR A 1 85 ? -10.556 -7.403 -4.777 1.00 79.69 85 THR A C 1
ATOM 665 O O . THR A 1 85 ? -9.985 -8.296 -5.402 1.00 79.69 85 THR A O 1
ATOM 668 N N . GLY A 1 86 ? -10.576 -6.143 -5.224 1.00 79.62 86 GLY A N 1
ATOM 669 C CA . GLY A 1 86 ? -9.936 -5.722 -6.472 1.00 79.62 86 GLY A CA 1
ATOM 670 C C . GLY A 1 86 ? -8.423 -5.975 -6.515 1.00 79.62 86 GLY A C 1
ATOM 671 O O . GLY A 1 86 ? -7.906 -6.339 -7.569 1.00 79.62 86 GLY A O 1
ATOM 672 N N . VAL A 1 87 ? -7.713 -5.840 -5.388 1.00 82.12 87 VAL A N 1
ATOM 673 C CA . VAL A 1 87 ? -6.263 -6.116 -5.319 1.00 82.12 87 VAL A CA 1
ATOM 674 C C . VAL A 1 87 ? -6.001 -7.615 -5.473 1.00 82.12 87 VAL A C 1
ATOM 676 O O . VAL A 1 87 ? -5.163 -8.020 -6.278 1.00 82.12 87 VAL A O 1
ATOM 679 N N . VAL A 1 88 ? -6.789 -8.434 -4.772 1.00 82.38 88 VAL A N 1
ATOM 680 C CA . VAL A 1 88 ? -6.729 -9.903 -4.836 1.00 82.38 88 VAL A CA 1
ATOM 681 C C . VAL A 1 88 ? -7.006 -10.398 -6.256 1.00 82.38 88 VAL A C 1
ATOM 683 O O . VAL A 1 88 ? -6.284 -11.245 -6.776 1.00 82.38 88 VAL A O 1
ATOM 686 N N . ALA A 1 89 ? -8.012 -9.830 -6.926 1.00 81.75 89 ALA A N 1
ATOM 687 C CA . ALA A 1 89 ? -8.347 -10.186 -8.300 1.00 81.75 89 ALA A CA 1
ATOM 688 C C . ALA A 1 89 ? -7.190 -9.904 -9.272 1.00 81.75 89 ALA A C 1
ATOM 690 O O . ALA A 1 89 ? -6.885 -10.754 -10.107 1.00 81.75 89 ALA A O 1
ATOM 691 N N . VAL A 1 90 ? -6.521 -8.750 -9.144 1.00 83.25 90 VAL A N 1
ATOM 692 C CA . VAL A 1 90 ? -5.348 -8.403 -9.967 1.00 83.25 90 VAL A CA 1
ATOM 693 C C . VAL A 1 90 ? -4.188 -9.364 -9.707 1.00 83.25 90 VAL A C 1
ATOM 695 O O . VAL A 1 90 ? -3.582 -9.847 -10.663 1.00 83.25 90 VAL A O 1
ATOM 698 N N . TYR A 1 91 ? -3.901 -9.673 -8.440 1.00 84.88 91 TYR A N 1
ATOM 699 C CA . TYR A 1 91 ? -2.868 -10.640 -8.062 1.00 84.88 91 TYR A CA 1
ATOM 700 C C . TYR A 1 91 ? -3.112 -12.017 -8.703 1.00 84.88 91 TYR A C 1
ATOM 702 O O . TYR A 1 91 ? -2.246 -12.540 -9.408 1.00 84.88 91 TYR A O 1
ATOM 710 N N . GLU A 1 92 ? -4.318 -12.573 -8.554 1.00 85.31 92 GLU A N 1
ATOM 711 C CA . GLU A 1 92 ? -4.656 -13.889 -9.111 1.00 85.31 92 GLU A CA 1
ATOM 712 C C . GLU A 1 92 ? -4.703 -13.896 -10.649 1.00 85.31 92 GLU A C 1
ATOM 714 O O . GLU A 1 92 ? -4.349 -14.894 -11.280 1.00 85.31 92 GLU A O 1
ATOM 719 N N . ASP A 1 93 ? -5.118 -12.793 -11.282 1.00 84.88 93 ASP A N 1
ATOM 720 C CA . ASP A 1 93 ? -5.072 -12.633 -12.741 1.00 84.88 93 ASP A CA 1
ATOM 721 C C . ASP A 1 93 ? -3.635 -12.700 -13.276 1.00 84.88 93 ASP A C 1
ATOM 723 O O . ASP A 1 93 ? -3.390 -13.318 -14.315 1.00 84.88 93 ASP A O 1
ATOM 727 N N . LEU A 1 94 ? -2.681 -12.065 -12.589 1.00 83.06 94 LEU A N 1
ATOM 728 C CA . LEU A 1 94 ? -1.269 -12.078 -12.974 1.00 83.06 94 LEU A CA 1
ATOM 729 C C . LEU A 1 94 ? -0.661 -13.472 -12.784 1.00 83.06 94 LEU A C 1
ATOM 731 O O . LEU A 1 94 ? 0.015 -13.964 -13.689 1.00 83.06 94 LEU A O 1
ATOM 735 N N . ARG A 1 95 ? -0.997 -14.157 -11.685 1.00 82.44 95 ARG A N 1
ATOM 736 C CA . ARG A 1 95 ? -0.602 -15.557 -11.457 1.00 82.44 95 ARG A CA 1
ATOM 737 C C . ARG A 1 95 ? -1.123 -16.493 -12.538 1.00 82.44 95 ARG A C 1
ATOM 739 O O . ARG A 1 95 ? -0.363 -17.284 -13.086 1.00 82.44 95 ARG A O 1
ATOM 746 N N . ARG A 1 96 ? -2.398 -16.363 -12.921 1.00 85.19 96 ARG A N 1
ATOM 747 C CA . ARG A 1 96 ? -2.997 -17.148 -14.018 1.00 85.19 96 ARG A CA 1
ATOM 748 C C . ARG A 1 96 ? -2.338 -16.895 -15.373 1.00 85.19 96 ARG A C 1
ATOM 750 O O . ARG A 1 96 ? -2.355 -17.779 -16.224 1.00 85.19 96 ARG A O 1
ATOM 757 N N . LYS A 1 97 ? -1.753 -15.712 -15.578 1.00 86.06 97 LYS A N 1
ATOM 758 C CA . LYS A 1 97 ? -0.973 -15.369 -16.778 1.00 86.06 97 LYS A CA 1
ATOM 759 C C . LYS A 1 97 ? 0.466 -15.901 -16.742 1.00 86.06 97 LYS A C 1
ATOM 761 O O . LYS A 1 97 ? 1.187 -15.702 -17.713 1.00 86.06 97 LYS A O 1
ATOM 766 N N . GLY A 1 98 ? 0.868 -16.584 -15.668 1.00 78.81 98 GLY A N 1
ATOM 767 C CA . GLY A 1 98 ? 2.186 -17.203 -15.529 1.00 78.81 98 GLY A CA 1
ATOM 768 C C . GLY A 1 98 ? 3.239 -16.319 -14.861 1.00 78.81 98 GLY A C 1
ATOM 769 O O . GLY A 1 98 ? 4.417 -16.652 -14.934 1.00 78.81 98 GLY A O 1
ATOM 770 N N . LEU A 1 99 ? 2.852 -15.203 -14.227 1.00 82.25 99 LEU A N 1
ATOM 771 C CA . LEU A 1 99 ? 3.767 -14.476 -13.343 1.00 82.25 99 LEU A CA 1
ATOM 772 C C . LEU A 1 99 ? 3.903 -15.226 -12.021 1.00 82.25 99 LEU A C 1
ATOM 774 O O . LEU A 1 99 ? 2.925 -15.420 -11.296 1.00 82.25 99 LEU A O 1
ATOM 778 N N . GLU A 1 100 ? 5.131 -15.615 -11.706 1.00 79.00 100 GLU A N 1
ATOM 779 C CA . GLU A 1 100 ? 5.477 -16.171 -10.408 1.00 79.00 100 GLU A CA 1
ATOM 780 C C . GLU A 1 100 ? 5.786 -15.031 -9.442 1.00 79.00 100 GLU A C 1
ATOM 782 O O . GLU A 1 100 ? 6.627 -14.173 -9.708 1.00 79.00 100 GLU A O 1
ATOM 787 N N . PHE A 1 101 ? 5.072 -15.017 -8.322 1.00 73.31 101 PHE A N 1
ATOM 788 C CA . PHE A 1 101 ? 5.361 -14.120 -7.214 1.00 73.31 101 PHE A CA 1
ATOM 789 C C . PHE A 1 101 ? 6.226 -14.886 -6.214 1.00 73.31 101 PHE A C 1
ATOM 791 O O . PHE A 1 101 ? 5.923 -16.057 -5.955 1.00 73.31 101 PHE A O 1
ATOM 798 N N . PRO A 1 102 ? 7.278 -14.265 -5.654 1.00 69.12 102 PRO A N 1
ATOM 799 C CA . PRO A 1 102 ? 8.038 -14.892 -4.585 1.00 69.12 102 PRO A CA 1
ATOM 800 C C . PRO A 1 102 ? 7.069 -15.209 -3.444 1.00 69.12 102 PRO A C 1
ATOM 802 O O . PRO A 1 102 ? 6.330 -14.332 -2.994 1.00 69.12 102 PRO A O 1
ATOM 805 N N . MET A 1 103 ? 7.022 -16.473 -3.023 1.00 58.72 103 MET A N 1
ATOM 806 C CA . MET A 1 103 ? 6.349 -16.817 -1.776 1.00 58.72 103 MET A CA 1
ATOM 807 C C . MET A 1 103 ? 7.094 -16.099 -0.653 1.00 58.72 103 MET A C 1
ATOM 809 O O . MET A 1 103 ? 8.320 -16.176 -0.591 1.00 58.72 103 MET A O 1
ATOM 813 N N . THR A 1 104 ? 6.364 -15.384 0.199 1.00 62.47 104 THR A N 1
ATOM 814 C CA . THR A 1 104 ? 6.907 -14.821 1.433 1.00 62.47 104 THR A CA 1
ATOM 815 C C . THR A 1 104 ? 7.577 -15.949 2.214 1.00 62.47 104 THR A C 1
ATOM 817 O O . THR A 1 104 ? 6.930 -16.946 2.546 1.00 62.47 104 THR A O 1
ATOM 820 N N . ASP A 1 105 ? 8.884 -15.830 2.434 1.00 55.88 105 ASP A N 1
ATOM 821 C CA . ASP A 1 105 ? 9.706 -16.894 3.007 1.00 55.88 105 ASP A CA 1
ATOM 822 C C . ASP A 1 105 ? 9.380 -17.036 4.505 1.00 55.88 105 ASP A C 1
ATOM 824 O O . ASP A 1 105 ? 9.947 -16.357 5.365 1.00 55.88 105 ASP A O 1
ATOM 828 N N . LEU A 1 106 ? 8.387 -17.879 4.815 1.00 53.16 106 LEU A N 1
ATOM 829 C CA . LEU A 1 106 ? 7.894 -18.154 6.173 1.00 53.16 106 LEU A CA 1
ATOM 830 C C . LEU A 1 106 ? 9.018 -18.616 7.116 1.00 53.16 106 LEU A C 1
ATOM 832 O O . LEU A 1 106 ? 8.935 -18.380 8.320 1.00 53.16 106 LEU A O 1
ATOM 836 N N . ASP A 1 107 ? 10.084 -19.209 6.573 1.00 54.88 107 ASP A N 1
ATOM 837 C CA . ASP A 1 107 ? 11.235 -19.723 7.321 1.00 54.88 107 ASP A CA 1
ATOM 838 C C . ASP A 1 107 ? 12.161 -18.611 7.850 1.00 54.88 107 ASP A C 1
ATOM 840 O O . ASP A 1 107 ? 12.964 -18.843 8.757 1.00 54.88 107 ASP A O 1
ATOM 844 N N . MET A 1 108 ? 12.040 -17.385 7.325 1.00 55.69 108 MET A N 1
ATOM 845 C CA . MET A 1 108 ? 12.754 -16.203 7.826 1.00 55.69 108 MET A CA 1
ATOM 846 C C . MET A 1 108 ? 11.980 -15.450 8.921 1.00 55.69 10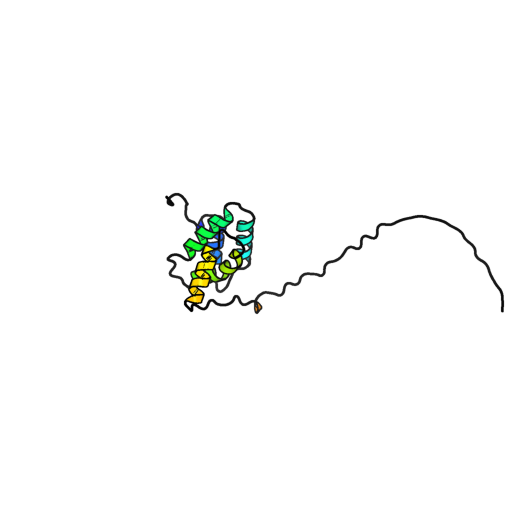8 MET A C 1
ATOM 848 O O . MET A 1 108 ? 12.509 -14.503 9.513 1.00 55.69 108 MET A O 1
ATOM 852 N N . LEU A 1 109 ? 10.744 -15.856 9.230 1.00 54.75 109 LEU A N 1
ATOM 853 C CA . LEU A 1 109 ? 9.961 -15.273 10.315 1.00 54.75 109 LEU A CA 1
ATOM 854 C C . LEU A 1 109 ? 10.399 -15.885 11.652 1.00 54.75 109 LEU A C 1
ATOM 856 O O . LEU A 1 109 ? 10.308 -17.090 11.878 1.00 54.75 109 LEU A O 1
ATOM 860 N N . SER A 1 110 ? 10.889 -15.032 12.556 1.00 54.12 110 SER A N 1
ATOM 861 C CA . SER A 1 110 ? 11.294 -15.424 13.912 1.00 54.12 110 SER A CA 1
ATOM 862 C C . SER A 1 110 ? 10.192 -16.255 14.596 1.00 54.12 110 SER A C 1
ATOM 864 O O . SER A 1 110 ? 9.047 -15.797 14.640 1.00 54.12 110 SER A O 1
ATOM 866 N N . PRO A 1 111 ? 10.493 -17.431 15.185 1.00 60.38 111 PRO A N 1
ATOM 867 C CA . PRO A 1 111 ? 9.485 -18.234 15.866 1.00 60.38 111 PRO A CA 1
ATOM 868 C C . PRO A 1 111 ? 8.817 -17.439 16.991 1.00 60.38 111 PRO A C 1
ATOM 870 O O . PRO A 1 111 ? 9.497 -16.920 17.885 1.00 60.38 111 PRO A O 1
ATOM 873 N N . ILE A 1 112 ? 7.483 -17.381 16.977 1.00 59.78 112 ILE A N 1
ATOM 874 C CA . ILE A 1 112 ? 6.686 -16.788 18.051 1.00 59.78 112 ILE A CA 1
ATOM 875 C C . ILE A 1 112 ? 6.945 -17.581 19.341 1.00 59.78 112 ILE A C 1
ATOM 877 O O . ILE A 1 112 ? 6.412 -18.670 19.545 1.00 59.78 112 ILE A O 1
ATOM 881 N N . HIS A 1 113 ? 7.745 -17.019 20.246 1.00 57.38 113 HIS A N 1
ATOM 882 C CA . HIS A 1 113 ? 7.858 -17.498 21.621 1.00 57.38 113 HIS A CA 1
ATOM 883 C C . HIS A 1 113 ? 6.681 -16.951 22.432 1.00 57.38 113 HIS A C 1
ATOM 885 O O . HIS A 1 113 ? 6.837 -16.016 23.215 1.00 57.38 113 HIS A O 1
ATOM 891 N N . THR A 1 114 ? 5.479 -17.502 22.250 1.00 57.09 114 THR A N 1
ATOM 892 C CA . THR A 1 114 ? 4.388 -17.239 23.198 1.00 57.09 114 THR A CA 1
ATOM 893 C C . THR A 1 114 ? 4.747 -17.883 24.540 1.00 57.09 114 THR A C 1
ATOM 895 O O . THR A 1 114 ? 4.864 -19.112 24.590 1.00 57.09 114 THR A O 1
ATOM 898 N N . PRO A 1 115 ? 4.918 -17.118 25.635 1.00 65.31 115 PRO A N 1
ATOM 899 C CA . PRO A 1 115 ? 5.041 -17.711 26.960 1.00 65.31 115 PRO A CA 1
ATOM 900 C C . PRO A 1 115 ? 3.779 -18.519 27.296 1.00 65.31 115 PRO A C 1
ATOM 902 O O . PRO A 1 115 ? 2.670 -18.183 26.876 1.00 65.31 115 PRO A O 1
ATOM 905 N N . GLN A 1 116 ? 3.956 -19.609 28.047 1.00 53.62 116 GLN A N 1
ATOM 906 C CA . GLN A 1 116 ? 2.855 -20.457 28.505 1.00 53.62 116 GLN A CA 1
ATOM 907 C C . GLN A 1 116 ? 1.843 -19.631 29.309 1.00 53.62 116 GLN A C 1
ATOM 909 O O . GLN A 1 116 ? 2.218 -18.797 30.134 1.00 53.62 116 GLN A O 1
ATOM 914 N N . ARG A 1 117 ? 0.550 -19.882 29.083 1.00 51.09 117 ARG A N 1
ATOM 915 C CA . ARG A 1 117 ? -0.552 -19.259 29.825 1.00 51.09 117 ARG A CA 1
ATOM 916 C C . ARG A 1 117 ? -0.417 -19.607 31.313 1.00 51.09 117 ARG A C 1
ATOM 918 O O . ARG A 1 117 ? -0.748 -20.720 31.712 1.00 51.09 117 ARG A O 1
ATOM 925 N N . THR A 1 118 ? 0.027 -18.660 32.138 1.00 61.44 118 THR A N 1
ATOM 926 C CA . THR A 1 118 ? -0.005 -18.795 33.600 1.00 61.44 118 THR A CA 1
ATOM 927 C C . THR A 1 118 ? -1.460 -18.722 34.054 1.00 61.44 118 THR A C 1
ATOM 929 O O . THR A 1 118 ? -2.031 -17.644 34.209 1.00 61.44 118 THR A O 1
ATOM 932 N N . VAL A 1 119 ? -2.105 -19.877 34.201 1.00 54.56 119 VAL A N 1
ATOM 933 C CA . VAL A 1 119 ? -3.439 -19.956 34.797 1.00 54.56 119 VAL A CA 1
ATOM 934 C C . VAL A 1 119 ? -3.277 -19.654 36.288 1.00 54.56 119 VAL A C 1
ATOM 936 O O . VAL A 1 119 ? -2.737 -20.470 37.032 1.00 54.56 119 VAL A O 1
ATOM 939 N N . PHE A 1 120 ? -3.704 -18.474 36.739 1.00 52.59 120 PHE A N 1
ATOM 940 C CA . PHE A 1 120 ? -3.880 -18.218 38.168 1.00 52.59 120 PHE A CA 1
ATOM 941 C C . PHE A 1 120 ? -5.062 -19.065 38.653 1.00 52.59 120 PHE A C 1
ATOM 943 O O . PHE A 1 120 ? -6.217 -18.734 38.391 1.00 52.59 120 PHE A O 1
ATOM 950 N N . ASN A 1 121 ? -4.777 -20.175 39.337 1.00 42.28 121 ASN A N 1
ATOM 951 C CA . ASN A 1 121 ? -5.794 -20.932 40.058 1.00 42.28 121 ASN A CA 1
ATOM 952 C C . ASN A 1 121 ? -6.181 -20.128 41.307 1.00 42.28 121 ASN A C 1
ATOM 954 O O . ASN A 1 121 ? -5.494 -20.170 42.325 1.00 42.28 121 ASN A O 1
ATOM 958 N N . SER A 1 122 ? -7.243 -19.332 41.219 1.00 42.50 122 SER A N 1
ATOM 959 C CA . SER A 1 122 ? -7.833 -18.680 42.384 1.00 42.50 122 SER A CA 1
ATOM 960 C C . SER A 1 122 ? -8.682 -19.696 43.152 1.00 42.50 122 SER A C 1
ATOM 962 O O . SER A 1 122 ? -9.881 -19.814 42.905 1.00 42.50 122 SER A O 1
ATOM 964 N N . GLU A 1 123 ? -8.073 -20.437 44.078 1.00 40.16 123 GLU A N 1
ATOM 965 C CA . GLU A 1 123 ? -8.822 -21.126 45.134 1.00 40.16 123 GLU A CA 1
ATOM 966 C C . GLU A 1 123 ? -9.289 -20.086 46.161 1.00 40.16 123 GLU A C 1
ATOM 968 O O . GLU A 1 123 ? -8.504 -19.521 46.923 1.00 40.16 123 GLU A O 1
ATOM 973 N N . THR A 1 124 ? -10.588 -19.790 46.149 1.00 39.34 124 THR A N 1
ATOM 974 C CA . THR A 1 124 ? -11.254 -18.979 47.171 1.00 39.34 124 THR A CA 1
ATOM 975 C C . THR A 1 124 ? -11.542 -19.822 48.428 1.00 39.34 124 THR A C 1
ATOM 977 O O . THR A 1 124 ? -11.954 -20.977 48.318 1.00 39.34 124 THR A O 1
ATOM 980 N N . PRO A 1 125 ? -11.343 -19.279 49.648 1.00 42.66 125 PRO A N 1
ATOM 981 C CA . PRO A 1 125 ? -11.347 -20.060 50.881 1.00 42.66 125 PRO A CA 1
ATOM 982 C C . PRO A 1 125 ? -12.760 -20.194 51.460 1.00 42.66 125 PRO A C 1
ATOM 984 O O . PRO A 1 125 ? -13.394 -19.198 51.807 1.00 42.66 125 PRO A O 1
ATOM 987 N N . SER A 1 126 ? -13.229 -21.426 51.661 1.00 36.09 126 SER A N 1
ATOM 988 C CA . SER A 1 126 ? -14.447 -21.699 52.436 1.00 36.09 126 SER A CA 1
ATOM 989 C C . SER A 1 126 ? -14.076 -22.268 53.805 1.00 36.09 126 SER A C 1
ATOM 991 O O . SER A 1 126 ? -13.786 -23.451 53.957 1.00 36.09 126 SER A O 1
ATOM 993 N N . ARG A 1 127 ? -14.060 -21.387 54.812 1.00 39.06 127 ARG A N 1
ATOM 994 C CA . ARG A 1 127 ? -14.030 -21.742 56.237 1.00 39.06 127 ARG A CA 1
ATOM 995 C C . ARG A 1 127 ? -15.335 -22.439 56.621 1.00 39.06 127 ARG A C 1
ATOM 997 O O . ARG A 1 127 ? -16.388 -21.853 56.400 1.00 39.06 127 ARG A O 1
ATOM 1004 N N . GLN A 1 128 ? -15.258 -23.552 57.352 1.00 38.50 128 GLN A N 1
ATOM 1005 C CA . GLN A 1 128 ? -16.143 -23.794 58.497 1.00 38.50 128 GLN A CA 1
ATOM 1006 C C . GLN A 1 128 ? -15.535 -24.808 59.478 1.00 38.50 128 GLN A C 1
ATOM 1008 O O . GLN A 1 128 ? -15.073 -25.883 59.112 1.00 38.50 128 GLN A O 1
ATOM 1013 N N . ASN A 1 129 ? -15.502 -24.373 60.737 1.00 34.62 129 ASN A N 1
ATOM 1014 C CA . ASN A 1 129 ? -14.945 -25.018 61.920 1.00 34.62 129 ASN A CA 1
ATOM 1015 C C . ASN A 1 129 ? -15.707 -26.290 62.327 1.00 34.62 129 ASN A C 1
ATOM 1017 O O . ASN A 1 129 ? -16.932 -26.310 62.274 1.00 34.62 129 ASN A O 1
ATOM 1021 N N . SER A 1 130 ? -15.024 -27.237 62.974 1.00 37.31 130 SER A N 1
ATOM 1022 C CA . SER A 1 130 ? -15.319 -27.544 64.386 1.00 37.31 130 SER A CA 1
ATOM 1023 C C . SER A 1 130 ? -14.245 -28.430 65.025 1.00 37.31 130 SER A C 1
ATOM 1025 O O . SER A 1 130 ? -13.739 -29.390 64.457 1.00 37.31 130 SER A O 1
ATOM 1027 N N . VAL A 1 131 ? -13.881 -28.003 66.229 1.00 39.34 131 VAL A N 1
ATOM 1028 C CA . VAL A 1 131 ? -12.943 -28.575 67.192 1.00 39.34 131 VAL A CA 1
ATOM 1029 C C . VAL A 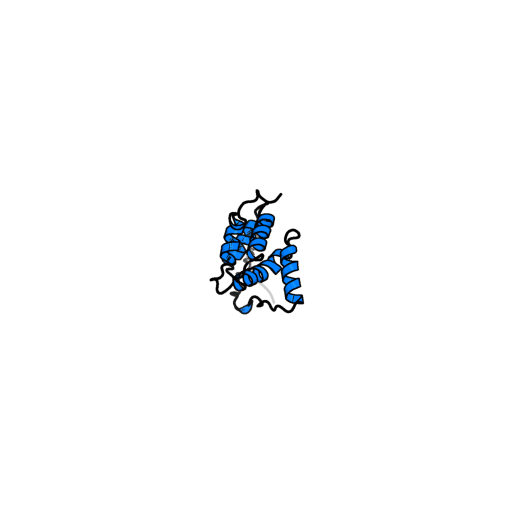1 131 ? -13.472 -29.905 67.733 1.00 39.34 131 VAL A C 1
ATOM 1031 O O . VAL A 1 131 ? -14.652 -29.979 68.062 1.00 39.34 131 VAL A O 1
ATOM 1034 N N . SER A 1 132 ? -12.596 -30.895 67.939 1.00 33.84 132 SER A N 1
ATOM 1035 C CA . SER A 1 132 ? -12.529 -31.667 69.194 1.00 33.84 132 SER A CA 1
ATOM 1036 C C . SER A 1 132 ? -11.249 -32.501 69.278 1.00 33.84 132 SER A C 1
ATOM 1038 O O . SER A 1 132 ? -10.965 -33.368 68.461 1.00 33.84 132 SER A O 1
ATOM 1040 N N . SER A 1 133 ? -10.487 -32.179 70.312 1.00 38.81 133 SER A N 1
ATOM 1041 C CA . SER A 1 133 ? -9.407 -32.926 70.945 1.00 38.81 133 SER A CA 1
ATOM 1042 C C . SER A 1 133 ? -9.801 -34.355 71.335 1.00 38.81 133 SER A C 1
ATOM 1044 O O . SER A 1 133 ? -10.894 -34.550 71.857 1.00 38.81 133 SER A O 1
ATOM 1046 N N . ASN A 1 134 ? -8.876 -35.315 71.207 1.00 33.88 134 ASN A N 1
ATOM 1047 C CA . ASN A 1 134 ? -8.434 -36.126 72.351 1.00 33.88 134 ASN A CA 1
ATOM 1048 C C . ASN A 1 134 ? -7.253 -37.054 72.019 1.00 33.88 134 ASN A C 1
ATOM 1050 O O . ASN A 1 134 ? -7.293 -37.887 71.121 1.00 33.88 134 ASN A O 1
ATOM 1054 N N . THR A 1 135 ? -6.214 -36.910 72.834 1.00 40.38 135 THR A N 1
ATOM 1055 C CA . THR A 1 135 ? -5.166 -37.885 73.142 1.00 40.38 135 THR A CA 1
ATOM 1056 C C . THR A 1 135 ? -5.736 -39.060 73.949 1.00 40.38 135 THR A C 1
ATOM 1058 O O . THR A 1 135 ? -6.424 -38.793 74.930 1.00 40.38 135 THR A O 1
ATOM 1061 N N . SER A 1 136 ? -5.407 -40.317 73.611 1.00 37.44 136 SER A N 1
ATOM 1062 C CA . SER A 1 136 ? -4.866 -41.343 74.540 1.00 37.44 136 SER A CA 1
ATOM 1063 C C . SER A 1 136 ? -4.879 -42.768 73.958 1.00 37.44 136 SER A C 1
ATOM 1065 O O . SER A 1 136 ? -5.921 -43.278 73.576 1.00 37.44 136 SER A O 1
ATOM 1067 N N . GLN A 1 137 ? -3.696 -43.391 73.987 1.00 39.81 137 GLN A N 1
ATOM 1068 C CA . GLN A 1 137 ? -3.390 -44.731 74.521 1.00 39.81 137 GLN A CA 1
ATOM 1069 C C . GLN A 1 137 ? -4.250 -45.982 74.190 1.00 39.81 137 GLN A C 1
ATOM 1071 O O . GLN A 1 137 ? -5.359 -46.126 74.684 1.00 39.81 137 GLN A O 1
ATOM 1076 N N . ARG A 1 138 ? -3.528 -46.986 73.646 1.00 33.97 138 ARG A N 1
ATOM 1077 C CA . ARG A 1 138 ? -3.282 -48.343 74.216 1.00 33.97 138 ARG A CA 1
ATOM 1078 C C . ARG A 1 138 ? -4.267 -49.498 73.921 1.00 33.97 138 ARG A C 1
ATOM 1080 O O . ARG A 1 138 ? -5.453 -49.383 74.186 1.00 33.97 138 ARG A O 1
ATOM 1087 N N . GLY A 1 139 ? -3.659 -50.645 73.559 1.00 37.56 139 GLY A N 1
ATOM 1088 C CA . GLY A 1 139 ? -4.187 -52.026 73.609 1.00 37.56 139 GLY A CA 1
ATOM 1089 C C . GLY A 1 139 ? -4.929 -52.446 72.338 1.00 37.56 139 GLY A C 1
ATOM 1090 O O . GLY A 1 139 ? -5.581 -51.611 71.732 1.00 37.56 139 GLY A O 1
ATOM 1091 N N . ASP A 1 140 ? -4.916 -53.667 71.811 1.00 38.53 140 ASP A N 1
ATOM 1092 C CA . ASP A 1 140 ? -4.378 -55.004 72.120 1.00 38.53 140 ASP A CA 1
ATOM 1093 C C . ASP A 1 140 ? -4.696 -55.801 70.815 1.00 38.53 140 ASP A C 1
ATOM 1095 O O . ASP A 1 140 ? -5.744 -55.553 70.213 1.00 38.53 140 ASP A O 1
ATOM 1099 N N . LEU A 1 141 ? -3.820 -56.585 70.176 1.00 39.84 141 LEU A N 1
ATOM 1100 C CA . LEU A 1 141 ? -3.426 -57.980 70.431 1.00 39.84 141 LEU A CA 1
ATOM 1101 C C . LEU A 1 141 ? -2.488 -58.405 69.285 1.00 39.84 141 LEU A C 1
ATOM 1103 O O . LEU A 1 141 ? -2.760 -57.984 68.135 1.00 39.84 141 LEU A O 1
#

pLDDT: mean 73.81, std 19.3, range [33.84, 95.81]

InterPro domains:
  IPR002014 VHS domain [PF00790] (8-72)
  IPR002014 VHS domain [PS50179] (20-72)
  IPR002014 VHS domain [PS50179] (73-102)
  IPR002014 VHS domain [SM00288] (13-98)
  IPR008942 ENTH/VHS [G3DSA:1.25.40.90] (1-72)
  IPR008942 ENTH/VHS [G3DSA:1.25.40.90] (73-103)
  IPR008942 ENTH/VHS [SSF48464] (2-103)

Organism: Mus musculus (NCBI:txid10090)

Sequence (141 aa):
MDFLLGNPFSSPVGQRIEKATDGSLQSEDWALNMEICDIINETEEGPKDAFRAVKKRIMGNKNFHEVMLALTSWADAFRSSPDLTGVVAVYEDLRRKGLEFPMTDLDMLSPIHTPQRTVFNSETPSRQNSVSSNTSQRGDL

Foldseek 3Di:
DCVPPPDLCVDPLLVLLCVQLPLPDPAGDVVSLVVLLVQLVVDPCSLVSNLRSLCVQQPPDPSVSSNLSSLQSVLVVCPPPPSNCVSVVVSVVVVVVPDDRDHPPPVPDDDPPDDDPPPPPPDDDDDDDDDDDDDDDDDDD

Secondary structure (DSSP, 8-state):
--TTS--GGGSHHHHHHHHHT-TT-SS--HHHHHHHHHHHHH-SSHHHHHHHHHHHHHTT---HHHHHHHHHHHHHHTTT-GGGHHHHHHHHHHHHTTPPPPPP-GGGSPP--PPP-------------------------